Protein AF-A0A1Q8JGM6-F1 (afdb_monomer_lite)

Foldseek 3Di:
DDDDDDDDDDPQLLQVQQDQKDFADDPNDGPDIDGQDDDRSDPVSSVVVNCVNVPDPDDDD

Radius of gyration: 12.68 Å; chains: 1; bounding box: 37×24×29 Å

pLDDT: mean 88.47, std 15.53, range [40.03, 97.31]

Structure (mmCIF, N/CA/C/O 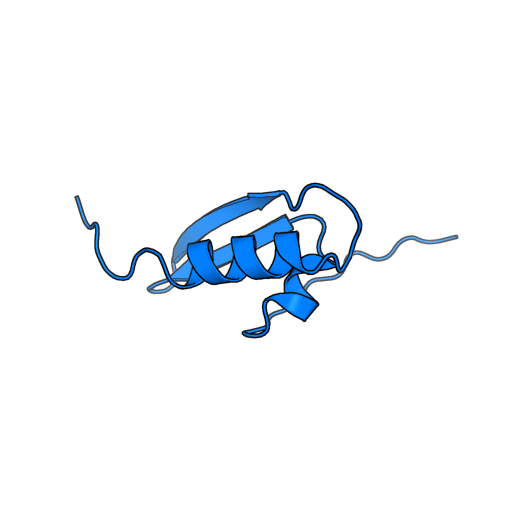backbone):
data_AF-A0A1Q8JGM6-F1
#
_entry.id   AF-A0A1Q8JGM6-F1
#
loop_
_atom_site.group_PDB
_atom_site.id
_atom_site.type_symbol
_atom_site.label_atom_id
_atom_site.label_alt_id
_atom_site.label_comp_id
_atom_site.label_asym_id
_atom_site.label_entity_id
_atom_site.label_seq_id
_atom_site.pdbx_PDB_ins_code
_atom_site.Cartn_x
_atom_site.Cartn_y
_atom_site.Cartn_z
_atom_site.occupancy
_atom_site.B_iso_or_equiv
_atom_site.auth_seq_id
_atom_site.auth_comp_id
_atom_site.auth_asym_id
_atom_site.auth_atom_id
_atom_site.pdbx_PDB_model_num
ATOM 1 N N . MET A 1 1 ? 13.910 -15.306 16.006 1.00 52.09 1 MET A N 1
ATOM 2 C CA . MET A 1 1 ? 13.872 -14.043 15.241 1.00 52.09 1 MET A CA 1
ATOM 3 C C . MET A 1 1 ? 12.446 -13.529 15.320 1.00 52.09 1 MET A C 1
ATOM 5 O O . MET A 1 1 ? 11.557 -14.260 14.906 1.00 52.09 1 MET A O 1
ATOM 9 N N . ALA A 1 2 ? 12.194 -12.386 15.958 1.00 76.06 2 ALA A N 1
ATOM 10 C CA . ALA A 1 2 ? 10.836 -11.847 16.028 1.00 76.06 2 ALA A CA 1
ATOM 11 C C . ALA A 1 2 ? 10.524 -11.135 14.703 1.00 76.06 2 ALA A C 1
ATOM 13 O O . ALA A 1 2 ? 11.268 -10.240 14.309 1.00 76.06 2 ALA A O 1
ATOM 14 N N . GLY A 1 3 ? 9.480 -11.574 13.998 1.00 87.56 3 GLY A N 1
ATOM 15 C CA . GLY A 1 3 ? 8.935 -10.834 12.861 1.00 87.56 3 GLY A CA 1
ATOM 16 C C . GLY A 1 3 ? 8.256 -9.552 13.341 1.00 87.56 3 GLY A C 1
ATOM 17 O O . GLY A 1 3 ? 7.763 -9.498 14.469 1.00 87.56 3 GLY A O 1
ATOM 18 N N . VAL A 1 4 ? 8.245 -8.523 12.498 1.00 94.00 4 VAL A N 1
ATOM 19 C CA . VAL A 1 4 ? 7.555 -7.256 12.767 1.00 94.00 4 VAL A CA 1
ATOM 20 C C . VAL A 1 4 ? 6.405 -7.084 11.786 1.00 94.00 4 VAL A C 1
ATOM 22 O O . VAL A 1 4 ? 6.525 -7.451 10.619 1.00 94.00 4 VAL A O 1
ATOM 25 N N . THR A 1 5 ? 5.302 -6.511 12.258 1.00 94.94 5 THR A N 1
ATOM 26 C CA . THR A 1 5 ? 4.212 -6.063 11.389 1.00 94.94 5 THR A CA 1
ATOM 27 C C . THR A 1 5 ? 4.463 -4.611 11.009 1.00 94.94 5 THR A C 1
ATOM 29 O O . THR A 1 5 ? 4.570 -3.757 11.890 1.00 94.94 5 THR A O 1
ATOM 32 N N . THR A 1 6 ? 4.529 -4.325 9.709 1.00 95.00 6 THR A N 1
ATOM 33 C CA . THR A 1 6 ? 4.773 -2.976 9.183 1.00 95.00 6 THR A CA 1
ATOM 34 C C . THR A 1 6 ? 3.506 -2.415 8.549 1.00 95.00 6 THR A C 1
ATOM 36 O O . THR A 1 6 ? 2.882 -3.069 7.718 1.00 95.00 6 THR A O 1
ATOM 39 N N . LEU A 1 7 ? 3.159 -1.177 8.904 1.00 97.19 7 LEU A N 1
ATOM 40 C CA . LEU A 1 7 ? 2.188 -0.360 8.180 1.00 97.19 7 LEU A CA 1
ATOM 41 C C . LEU A 1 7 ? 2.914 0.856 7.607 1.00 97.19 7 LEU A C 1
ATOM 43 O O . LEU A 1 7 ? 3.621 1.556 8.330 1.00 97.19 7 LEU A O 1
ATOM 47 N N . MET A 1 8 ? 2.713 1.120 6.320 1.00 96.50 8 MET A N 1
ATOM 48 C CA . MET A 1 8 ? 3.271 2.275 5.626 1.00 96.50 8 MET A CA 1
ATOM 49 C C . MET A 1 8 ? 2.164 2.996 4.864 1.00 96.50 8 MET A C 1
ATOM 51 O O . MET A 1 8 ? 1.266 2.367 4.309 1.00 96.50 8 MET A O 1
ATOM 55 N N . VAL A 1 9 ? 2.256 4.323 4.812 1.00 97.31 9 VAL A N 1
ATOM 56 C CA . VAL A 1 9 ? 1.434 5.163 3.940 1.00 97.31 9 VAL A CA 1
ATOM 57 C C . VAL A 1 9 ? 2.370 5.820 2.943 1.00 97.31 9 VAL A C 1
ATOM 59 O O . VAL A 1 9 ? 3.355 6.442 3.333 1.00 97.31 9 VAL A O 1
ATOM 62 N N . THR A 1 10 ? 2.087 5.656 1.656 1.00 96.31 10 THR A N 1
ATOM 63 C CA . THR A 1 10 ? 2.916 6.218 0.595 1.00 96.31 10 THR A CA 1
ATOM 64 C C . THR A 1 10 ? 2.068 6.588 -0.611 1.00 96.31 10 THR A C 1
ATOM 66 O O . THR A 1 10 ? 1.046 5.961 -0.891 1.00 96.31 10 THR A O 1
ATOM 69 N N . HIS A 1 11 ? 2.515 7.613 -1.327 1.00 94.75 11 HIS A N 1
ATOM 70 C CA . HIS A 1 11 ? 2.031 7.934 -2.666 1.00 94.75 11 HIS A CA 1
ATOM 71 C C . HIS A 1 11 ? 2.931 7.342 -3.759 1.00 94.75 11 HIS A C 1
ATOM 73 O O . HIS A 1 11 ? 2.571 7.395 -4.932 1.00 94.75 11 HIS A O 1
ATOM 79 N N . ASP A 1 12 ? 4.085 6.781 -3.385 1.00 97.19 12 ASP A N 1
ATOM 80 C CA . ASP A 1 12 ? 5.018 6.143 -4.305 1.00 97.19 12 ASP A CA 1
ATOM 81 C C . ASP A 1 12 ? 4.654 4.660 -4.514 1.00 97.19 12 ASP A C 1
ATOM 83 O O . ASP A 1 12 ? 4.775 3.853 -3.582 1.00 97.19 12 ASP A O 1
ATOM 87 N N . PRO A 1 13 ? 4.233 4.265 -5.728 1.00 95.88 13 PRO A N 1
ATOM 88 C CA . PRO A 1 13 ? 3.919 2.876 -6.030 1.00 95.88 13 PRO A CA 1
ATOM 89 C C . PRO A 1 13 ? 5.142 1.946 -5.967 1.00 95.88 13 PRO A C 1
ATOM 91 O O . PRO A 1 13 ? 4.960 0.753 -5.730 1.00 95.88 13 PRO A O 1
ATOM 94 N N . ALA A 1 14 ? 6.370 2.453 -6.138 1.00 96.94 14 ALA A N 1
ATOM 95 C CA . ALA A 1 14 ? 7.578 1.636 -6.013 1.00 96.94 14 ALA A CA 1
ATOM 96 C C . ALA A 1 14 ? 7.812 1.201 -4.559 1.00 96.94 14 ALA A C 1
ATOM 98 O O . ALA A 1 14 ? 8.134 0.042 -4.304 1.00 96.94 14 ALA A O 1
ATOM 99 N N . ALA A 1 15 ? 7.564 2.088 -3.593 1.00 97.19 15 ALA A N 1
ATOM 100 C CA . ALA A 1 15 ? 7.551 1.727 -2.178 1.00 97.19 15 ALA A CA 1
ATOM 101 C C . ALA A 1 15 ? 6.412 0.742 -1.846 1.00 97.19 15 ALA A C 1
ATOM 103 O O . ALA A 1 15 ? 6.626 -0.228 -1.122 1.00 97.19 15 ALA A O 1
ATOM 104 N N . ALA A 1 16 ? 5.213 0.946 -2.402 1.00 96.88 16 ALA A N 1
ATOM 105 C CA . ALA A 1 16 ? 4.072 0.052 -2.181 1.00 96.88 16 ALA A CA 1
ATOM 106 C C . ALA A 1 16 ? 4.292 -1.370 -2.738 1.00 96.88 16 ALA A C 1
ATOM 108 O O . ALA A 1 16 ? 3.761 -2.326 -2.180 1.00 96.88 16 ALA A O 1
ATOM 109 N N . ALA A 1 17 ? 5.107 -1.526 -3.786 1.00 97.31 17 ALA A N 1
ATOM 110 C CA . ALA A 1 17 ? 5.448 -2.826 -4.371 1.00 97.31 17 ALA A CA 1
ATOM 111 C C . ALA A 1 17 ? 6.250 -3.752 -3.433 1.00 97.31 17 ALA A C 1
ATOM 113 O O . ALA A 1 17 ? 6.442 -4.925 -3.748 1.00 97.31 17 ALA A O 1
ATOM 114 N N . TRP A 1 18 ? 6.733 -3.249 -2.294 1.00 97.12 18 TRP A N 1
ATOM 115 C CA . TRP A 1 18 ? 7.360 -4.064 -1.248 1.00 97.12 18 TRP A CA 1
ATOM 116 C C . TRP A 1 18 ? 6.369 -4.668 -0.253 1.00 97.12 18 TRP A C 1
ATOM 118 O O . TRP A 1 18 ? 6.756 -5.546 0.514 1.00 97.12 18 TRP A O 1
ATOM 128 N N . ALA A 1 19 ? 5.131 -4.177 -0.215 1.00 97.00 19 ALA A N 1
ATOM 129 C CA . ALA A 1 19 ? 4.131 -4.658 0.723 1.00 97.00 19 ALA A CA 1
ATOM 130 C C . ALA A 1 19 ? 3.587 -6.021 0.292 1.00 97.00 19 ALA A C 1
ATOM 132 O O . ALA A 1 19 ? 3.504 -6.309 -0.897 1.00 97.00 19 ALA A O 1
ATOM 133 N N . ASP A 1 20 ? 3.125 -6.817 1.253 1.00 95.75 20 ASP A N 1
ATOM 134 C CA . ASP A 1 20 ? 2.323 -8.009 0.959 1.00 95.75 20 ASP A CA 1
ATOM 135 C C . ASP A 1 20 ? 0.943 -7.621 0.393 1.00 95.75 20 ASP A C 1
ATOM 137 O O . ASP A 1 20 ? 0.330 -8.339 -0.402 1.00 95.75 20 ASP A O 1
ATOM 141 N N . GLU A 1 21 ? 0.445 -6.453 0.804 1.00 96.69 21 GLU A N 1
ATOM 142 C CA . GLU A 1 21 ? -0.891 -5.977 0.494 1.00 96.69 21 GLU A CA 1
ATOM 143 C C . GLU A 1 21 ? -0.962 -4.449 0.423 1.00 96.69 21 GLU A C 1
ATOM 145 O O . GLU A 1 21 ? -0.351 -3.743 1.227 1.00 96.69 21 GLU A O 1
ATOM 150 N N . VAL A 1 22 ? -1.763 -3.937 -0.514 1.00 97.12 22 VAL A N 1
ATOM 151 C CA . VAL A 1 22 ? -2.049 -2.507 -0.659 1.00 97.12 22 VAL A CA 1
ATOM 152 C C . VAL A 1 22 ? -3.506 -2.233 -0.308 1.00 97.12 22 VAL A C 1
ATOM 154 O O . VAL A 1 22 ? -4.430 -2.885 -0.801 1.00 97.12 22 VAL A O 1
ATOM 157 N N . VAL A 1 23 ? -3.702 -1.217 0.530 1.00 97.06 23 VAL A N 1
ATOM 158 C CA . VAL A 1 23 ? -5.008 -0.685 0.917 1.00 97.06 23 VAL A CA 1
ATOM 159 C C . VAL A 1 23 ? -5.144 0.730 0.369 1.00 97.06 23 VAL A C 1
ATOM 161 O O . VAL A 1 23 ? -4.320 1.597 0.656 1.00 97.06 23 VAL A O 1
ATOM 164 N N . VAL A 1 24 ? -6.203 0.975 -0.401 1.00 95.38 24 VAL A N 1
ATOM 165 C CA . VAL A 1 24 ? -6.523 2.293 -0.953 1.00 95.38 24 VAL A CA 1
ATOM 166 C C . VAL A 1 24 ? -7.686 2.886 -0.171 1.00 95.38 24 VAL A C 1
ATOM 168 O O . VAL A 1 24 ? -8.776 2.310 -0.113 1.00 95.38 24 VAL A O 1
ATOM 171 N N . LEU A 1 25 ? -7.457 4.060 0.413 1.00 93.75 25 LEU A N 1
ATOM 172 C CA . LEU A 1 25 ? -8.488 4.847 1.080 1.00 93.75 25 LEU A CA 1
ATOM 173 C C . LEU A 1 25 ? -8.960 5.984 0.171 1.00 93.75 25 LEU A C 1
ATOM 175 O O . LEU A 1 25 ? -8.152 6.645 -0.482 1.00 93.75 25 LEU A O 1
ATOM 179 N N . ARG A 1 26 ? -10.271 6.231 0.156 1.00 90.00 26 ARG A N 1
ATOM 180 C CA . ARG A 1 26 ? -10.906 7.352 -0.550 1.00 90.00 26 ARG A CA 1
ATOM 181 C C . ARG A 1 26 ? -12.106 7.832 0.257 1.00 90.00 26 ARG A C 1
ATOM 183 O O . ARG A 1 26 ? -12.859 7.007 0.765 1.00 90.00 26 ARG A O 1
ATOM 190 N N . ASP A 1 27 ? -12.261 9.145 0.408 1.00 93.50 27 ASP A N 1
ATOM 191 C CA . ASP A 1 27 ? -13.382 9.766 1.136 1.00 93.50 27 ASP A CA 1
ATOM 192 C C . ASP A 1 27 ? -13.578 9.204 2.560 1.00 93.50 27 ASP A C 1
ATOM 194 O O . ASP A 1 27 ? -14.694 8.978 3.025 1.00 93.50 27 ASP A O 1
ATOM 198 N N . GLY A 1 28 ? -12.467 8.908 3.247 1.00 94.69 28 GLY A N 1
ATOM 199 C CA . GLY A 1 28 ? -12.472 8.325 4.594 1.00 94.69 28 GLY A CA 1
ATOM 200 C C . GLY A 1 28 ? -12.928 6.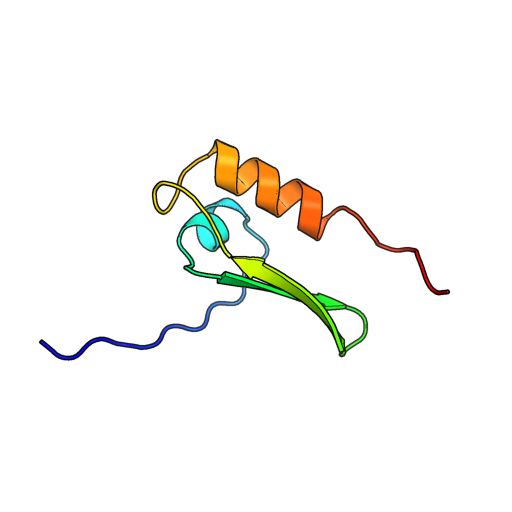862 4.663 1.00 94.69 28 GLY A C 1
ATOM 201 O O . GLY A 1 28 ? -13.187 6.359 5.754 1.00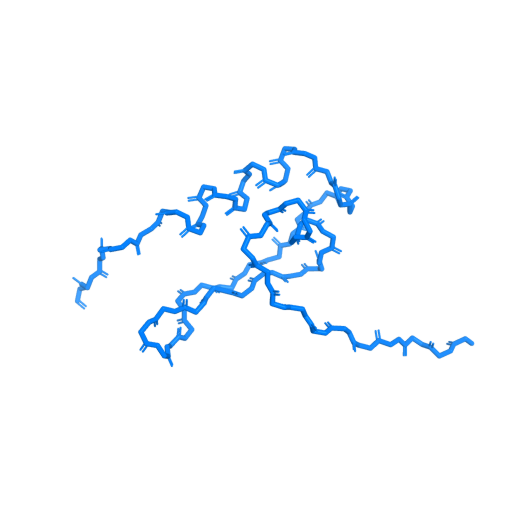 94.69 28 GLY A O 1
ATOM 202 N N . ARG A 1 29 ? -13.040 6.168 3.523 1.00 93.94 29 ARG A N 1
ATOM 203 C CA . ARG A 1 29 ? -13.502 4.777 3.426 1.00 93.94 29 ARG A CA 1
ATOM 204 C C . ARG A 1 29 ? -12.47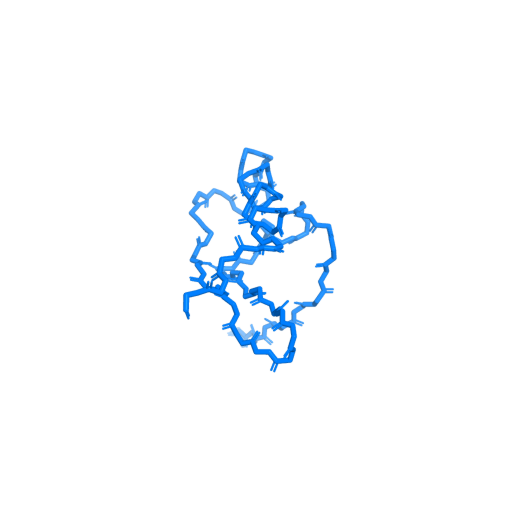1 3.880 2.748 1.00 93.94 29 ARG A C 1
ATOM 206 O O . ARG A 1 29 ? -11.676 4.335 1.926 1.00 93.94 29 ARG A O 1
ATOM 213 N N . LEU A 1 30 ? -12.525 2.586 3.070 1.00 94.06 30 LEU A N 1
ATOM 214 C CA . LEU A 1 30 ? -11.809 1.551 2.330 1.00 94.06 30 LEU A CA 1
ATOM 215 C C . LEU A 1 30 ? -12.387 1.472 0.914 1.00 94.06 30 LEU A C 1
ATOM 217 O O . LEU A 1 30 ? -13.520 1.032 0.732 1.00 94.06 30 LEU A O 1
ATOM 221 N N . HIS A 1 31 ? -11.616 1.926 -0.068 1.00 93.38 31 HIS A N 1
ATOM 222 C CA . HIS A 1 31 ? -12.011 1.884 -1.470 1.00 93.38 31 HIS A CA 1
ATOM 223 C C . HIS A 1 31 ? -11.640 0.546 -2.103 1.00 93.38 31 HIS A C 1
ATOM 225 O O . HIS A 1 31 ? -12.441 -0.053 -2.815 1.00 93.38 31 HIS A O 1
ATOM 231 N N . GLU A 1 32 ? -10.425 0.074 -1.825 1.00 94.19 32 GLU A N 1
ATOM 232 C CA . GLU A 1 32 ? -9.886 -1.141 -2.420 1.00 94.19 32 GLU A CA 1
ATOM 233 C C . GLU A 1 32 ? -8.837 -1.783 -1.506 1.00 94.19 32 GLU A C 1
ATOM 235 O O . GLU A 1 32 ? -8.124 -1.092 -0.776 1.00 94.19 32 GLU A O 1
ATOM 240 N N . ARG A 1 33 ? -8.734 -3.111 -1.569 1.00 95.81 33 ARG A N 1
ATOM 241 C CA . ARG A 1 33 ? -7.710 -3.913 -0.896 1.00 95.81 33 ARG A CA 1
ATOM 242 C C . ARG A 1 33 ? -7.289 -5.044 -1.827 1.00 95.81 33 ARG A C 1
ATOM 244 O O . ARG A 1 33 ? -8.158 -5.730 -2.368 1.00 95.81 33 ARG A O 1
ATOM 251 N N . PHE A 1 34 ? -5.991 -5.218 -2.046 1.00 95.88 34 PHE A N 1
ATOM 252 C CA . PHE A 1 34 ? -5.479 -6.270 -2.923 1.00 95.88 34 PHE A CA 1
ATOM 253 C C . PHE A 1 34 ? -4.053 -6.686 -2.558 1.00 95.88 34 PHE A C 1
ATOM 255 O O . PHE A 1 34 ? -3.228 -5.857 -2.177 1.00 95.88 34 PHE A O 1
ATOM 262 N N . GLY A 1 35 ? -3.770 -7.980 -2.721 1.00 96.19 35 GLY A N 1
ATOM 263 C CA . GLY A 1 35 ? -2.429 -8.531 -2.552 1.00 96.19 35 GLY A CA 1
ATOM 264 C C . GLY A 1 35 ? -1.484 -8.098 -3.670 1.00 96.19 35 GLY A C 1
ATOM 265 O O . GLY A 1 35 ? -1.916 -7.839 -4.798 1.00 96.19 35 GLY A O 1
ATOM 266 N N . VAL A 1 36 ? -0.195 -8.046 -3.350 1.00 95.19 36 VAL A N 1
ATOM 267 C CA . VAL A 1 36 ? 0.878 -7.686 -4.280 1.00 95.19 36 VAL A CA 1
ATOM 268 C C . VAL A 1 36 ? 1.593 -8.965 -4.729 1.00 95.19 36 VAL A C 1
ATOM 270 O O . VAL A 1 36 ? 2.420 -9.501 -3.994 1.00 95.19 36 VAL A O 1
ATOM 273 N N . PRO A 1 37 ? 1.255 -9.523 -5.906 1.00 86.06 37 PRO A N 1
ATOM 274 C CA . PRO A 1 37 ? 1.910 -10.728 -6.391 1.00 86.06 37 PRO A CA 1
ATOM 275 C C . PRO A 1 37 ? 3.314 -10.421 -6.924 1.00 86.06 37 PRO A C 1
ATOM 277 O O . PRO A 1 37 ? 3.606 -9.312 -7.372 1.00 86.06 37 PRO A O 1
ATOM 280 N N . GLY A 1 38 ? 4.158 -11.450 -6.965 1.00 86.00 38 GLY A N 1
ATOM 281 C CA . GLY A 1 38 ? 5.474 -11.382 -7.595 1.00 86.00 38 GLY A CA 1
ATOM 282 C C . GLY A 1 38 ? 6.606 -11.078 -6.619 1.00 86.00 38 GLY A C 1
ATOM 283 O O . GLY A 1 38 ? 6.511 -11.330 -5.419 1.00 86.00 38 GLY A O 1
ATOM 284 N N . ARG A 1 39 ? 7.731 -10.608 -7.161 1.00 93.44 39 ARG A N 1
ATOM 285 C CA . ARG A 1 39 ? 8.921 -10.293 -6.368 1.00 93.44 39 ARG A CA 1
ATOM 286 C C . ARG A 1 39 ? 8.711 -8.956 -5.633 1.00 93.44 39 ARG A C 1
ATOM 288 O O . ARG A 1 39 ? 8.317 -7.993 -6.287 1.00 93.44 39 ARG A O 1
ATOM 295 N N . PRO A 1 40 ? 9.040 -8.853 -4.331 1.00 94.50 40 PRO A N 1
ATOM 296 C CA . PRO A 1 40 ? 8.993 -7.580 -3.616 1.00 94.50 40 PRO A CA 1
ATOM 297 C C . PRO A 1 40 ? 9.818 -6.496 -4.318 1.00 94.50 40 PRO A C 1
ATOM 299 O O . PRO A 1 40 ? 10.976 -6.727 -4.681 1.00 94.50 40 PRO A O 1
ATOM 302 N N . GLY A 1 41 ? 9.208 -5.327 -4.515 1.00 93.38 41 GLY A N 1
ATOM 303 C CA . GLY A 1 41 ? 9.832 -4.171 -5.162 1.00 93.38 41 GLY A CA 1
ATOM 304 C C . GLY A 1 41 ? 9.923 -4.245 -6.692 1.00 93.38 41 GLY A C 1
ATOM 305 O O . GLY A 1 41 ? 10.650 -3.449 -7.284 1.00 93.38 41 GLY A O 1
ATOM 306 N N . ASP A 1 42 ? 9.231 -5.188 -7.339 1.00 95.25 42 ASP A N 1
ATOM 307 C CA . ASP A 1 42 ? 9.206 -5.302 -8.800 1.00 95.25 42 ASP A CA 1
ATOM 308 C C . ASP A 1 42 ? 8.551 -4.084 -9.494 1.00 95.25 42 ASP A C 1
ATOM 310 O O . ASP A 1 42 ? 7.542 -3.536 -9.036 1.00 95.25 42 ASP A O 1
ATOM 314 N N . GLY A 1 43 ? 9.131 -3.654 -10.620 1.00 93.62 43 GLY A N 1
ATOM 315 C CA . GLY A 1 43 ? 8.707 -2.453 -11.347 1.00 93.62 43 GLY A CA 1
ATOM 316 C C . GLY A 1 43 ? 7.391 -2.604 -12.121 1.00 93.62 43 GLY A C 1
ATOM 317 O O . GLY A 1 43 ? 6.611 -1.646 -12.201 1.00 93.62 43 GLY A O 1
ATOM 318 N N . ASP A 1 44 ? 7.096 -3.794 -12.649 1.00 94.75 44 ASP A N 1
ATOM 319 C CA . ASP A 1 44 ? 5.819 -4.061 -13.320 1.00 94.75 44 ASP A CA 1
ATOM 320 C C . ASP A 1 44 ? 4.686 -4.073 -12.290 1.00 94.75 44 ASP A C 1
ATOM 322 O O . ASP A 1 44 ? 3.621 -3.480 -12.509 1.00 94.75 44 ASP A O 1
ATOM 326 N N . THR A 1 45 ? 4.950 -4.645 -11.114 1.00 95.62 45 THR A N 1
ATOM 327 C CA . THR A 1 45 ? 4.061 -4.565 -9.952 1.00 95.62 45 THR A CA 1
ATOM 328 C C . THR A 1 45 ? 3.801 -3.117 -9.532 1.00 95.62 45 THR A C 1
ATOM 330 O O . THR A 1 45 ? 2.638 -2.729 -9.372 1.00 95.62 45 THR A O 1
ATOM 333 N N . ALA A 1 46 ? 4.841 -2.283 -9.423 1.00 95.88 46 ALA A N 1
ATOM 334 C CA . ALA A 1 46 ? 4.682 -0.858 -9.121 1.00 95.88 46 ALA A CA 1
ATOM 335 C C . ALA A 1 46 ? 3.795 -0.149 -10.165 1.00 95.88 46 ALA A C 1
ATOM 337 O O . ALA A 1 46 ? 2.874 0.593 -9.816 1.00 95.88 46 ALA A O 1
ATOM 338 N N . THR A 1 47 ? 3.987 -0.442 -11.454 1.00 95.75 47 THR A N 1
ATOM 339 C CA . THR A 1 47 ? 3.136 0.083 -12.536 1.00 95.75 47 THR A CA 1
ATOM 340 C C . THR A 1 47 ? 1.672 -0.348 -12.377 1.00 95.75 47 THR A C 1
ATOM 342 O O . THR A 1 47 ? 0.754 0.457 -12.574 1.00 95.75 47 THR A O 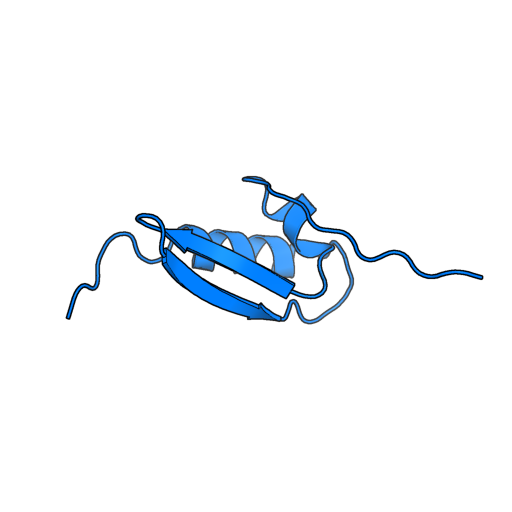1
ATOM 345 N N . GLY A 1 48 ? 1.429 -1.602 -11.990 1.00 94.38 48 GLY A N 1
ATOM 346 C CA . GLY A 1 48 ? 0.093 -2.117 -11.689 1.00 94.38 48 GLY A CA 1
ATOM 347 C C . GLY A 1 48 ? -0.575 -1.392 -10.518 1.00 94.38 48 GLY A C 1
ATOM 348 O O . GLY A 1 48 ? -1.733 -0.980 -10.632 1.00 94.38 48 GLY A O 1
ATOM 349 N N . ILE A 1 49 ? 0.160 -1.171 -9.424 1.00 95.25 49 ILE A N 1
ATOM 350 C CA . ILE A 1 49 ? -0.318 -0.420 -8.253 1.00 95.25 49 ILE A CA 1
ATOM 351 C C . ILE A 1 49 ? -0.681 1.014 -8.651 1.00 95.25 49 ILE A C 1
ATOM 353 O O . ILE A 1 49 ? -1.783 1.472 -8.342 1.00 95.25 49 ILE A O 1
ATOM 357 N N . ALA A 1 50 ? 0.189 1.697 -9.401 1.00 94.94 50 ALA A N 1
ATOM 358 C CA . ALA A 1 50 ? -0.047 3.066 -9.860 1.00 94.94 50 ALA A CA 1
ATOM 359 C C . ALA A 1 50 ? -1.366 3.195 -10.639 1.00 94.94 50 ALA A C 1
ATOM 361 O O . ALA A 1 50 ? -2.160 4.105 -10.393 1.00 94.94 50 ALA A O 1
ATOM 362 N N . ARG A 1 51 ? -1.638 2.243 -11.542 1.00 94.31 51 ARG A N 1
ATOM 363 C CA . ARG A 1 51 ? -2.880 2.209 -12.329 1.00 94.31 51 ARG A CA 1
ATOM 364 C C . ARG A 1 51 ? -4.123 2.013 -11.463 1.00 94.31 51 ARG A C 1
ATOM 366 O O . ARG A 1 51 ? -5.134 2.651 -11.741 1.00 94.31 51 ARG A O 1
ATOM 373 N N . ARG A 1 52 ? -4.068 1.170 -10.428 1.00 92.06 52 ARG A N 1
ATOM 374 C CA . ARG A 1 52 ? -5.206 0.935 -9.514 1.00 92.06 52 ARG A CA 1
ATOM 375 C C . ARG A 1 52 ? -5.486 2.150 -8.636 1.00 92.06 52 ARG A C 1
ATOM 377 O O . ARG A 1 52 ? -6.628 2.585 -8.546 1.00 92.06 52 ARG A O 1
ATOM 384 N N . VAL A 1 53 ? -4.438 2.766 -8.085 1.00 90.25 53 VAL A N 1
ATOM 385 C CA . VAL A 1 53 ? -4.562 3.982 -7.262 1.00 90.25 53 VAL A CA 1
ATOM 386 C C . VAL A 1 53 ? -5.107 5.161 -8.083 1.00 90.25 53 VAL A C 1
ATOM 388 O O . VAL A 1 53 ? -5.975 5.897 -7.607 1.00 90.25 53 VAL A O 1
ATOM 391 N N . ALA A 1 54 ? -4.655 5.318 -9.332 1.00 86.75 54 ALA A N 1
ATOM 392 C CA . ALA A 1 54 ? -5.179 6.327 -10.255 1.00 86.75 54 ALA A CA 1
ATOM 393 C C . ALA A 1 54 ? -6.607 6.004 -10.744 1.00 86.75 54 ALA A C 1
ATOM 395 O O . ALA A 1 54 ? -7.426 6.898 -10.969 1.00 86.75 54 ALA A O 1
ATOM 396 N N . GLY A 1 55 ? -6.923 4.720 -10.904 1.00 73.75 55 GLY A N 1
ATOM 397 C CA . GLY A 1 55 ? -8.122 4.217 -11.560 1.00 73.75 55 GLY A CA 1
ATOM 398 C C . GLY A 1 55 ? -9.341 4.033 -10.656 1.00 73.75 55 GLY A C 1
ATOM 399 O O . GLY A 1 55 ? -9.808 2.908 -10.534 1.00 73.75 55 GLY A O 1
ATOM 400 N N . ARG A 1 56 ? -9.887 5.129 -10.096 1.00 61.47 56 ARG A N 1
ATOM 401 C CA . ARG A 1 56 ? -11.341 5.430 -9.951 1.00 61.47 56 ARG A CA 1
ATOM 402 C C . ARG A 1 56 ? -11.593 6.575 -8.964 1.00 61.47 56 ARG A C 1
ATOM 404 O O . ARG A 1 56 ? -11.969 6.373 -7.816 1.00 61.47 56 ARG A O 1
ATOM 411 N N . ALA A 1 57 ? -11.510 7.799 -9.477 1.00 49.81 57 ALA A N 1
ATOM 412 C CA . ALA A 1 57 ? -12.147 8.985 -8.902 1.00 49.81 57 ALA A CA 1
ATOM 413 C C . ALA A 1 57 ?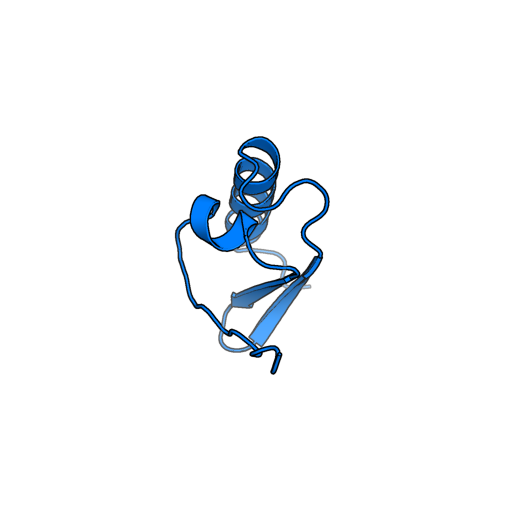 -13.653 9.100 -9.263 1.00 49.81 57 ALA A C 1
ATOM 415 O O . ALA A 1 57 ? -14.209 10.191 -9.253 1.00 49.81 57 ALA A O 1
ATOM 416 N N . GLY A 1 58 ? -14.335 8.001 -9.613 1.00 44.56 58 GLY A N 1
ATOM 417 C CA . GLY A 1 58 ? -15.740 8.059 -10.025 1.00 44.56 58 GLY A CA 1
ATOM 418 C C . GLY A 1 58 ? -16.330 6.700 -10.388 1.00 44.56 58 GLY A C 1
ATOM 419 O O . GLY A 1 58 ? -16.163 6.217 -11.502 1.00 44.56 58 GLY A O 1
ATOM 420 N N . ALA A 1 59 ? -17.017 6.084 -9.433 1.00 44.00 59 ALA A N 1
ATOM 421 C CA . ALA A 1 59 ? -18.128 5.162 -9.664 1.00 44.00 59 ALA A CA 1
ATOM 422 C C . ALA A 1 59 ? -18.874 5.012 -8.333 1.00 44.00 59 ALA A C 1
ATOM 424 O O . ALA A 1 59 ? -18.800 3.979 -7.673 1.00 44.00 59 ALA A O 1
ATOM 425 N N . VAL A 1 60 ? -19.550 6.087 -7.925 1.00 41.00 60 VAL A N 1
ATOM 426 C CA . VAL A 1 60 ? -20.713 5.961 -7.046 1.00 41.00 60 VAL A CA 1
ATOM 427 C C . VAL A 1 60 ? -21.786 5.288 -7.900 1.00 41.00 60 VAL A C 1
ATOM 429 O O . VAL A 1 60 ? -22.204 5.840 -8.918 1.00 41.00 60 VAL A O 1
ATOM 432 N N . ARG A 1 61 ? -22.141 4.058 -7.540 1.00 40.03 61 ARG A N 1
ATOM 433 C CA . ARG A 1 61 ? -23.475 3.528 -7.808 1.00 40.03 61 ARG A CA 1
ATOM 434 C C . ARG A 1 61 ? -24.299 3.741 -6.554 1.00 40.03 61 ARG A C 1
ATOM 436 O O . ARG A 1 61 ? -23.721 3.532 -5.464 1.00 40.03 61 ARG A O 1
#

Sequence (61 aa):
MAGVTTLMVTHDPAAAAWADEVVVLRDGRLHERFGVPGRPGDGDTATGIARRVAGRAGAVR

Secondary structure (DSSP, 8-state):
----------S-HHHHTTSSEEEEEETTEEEEEEE--SSTT-HHHHHHHHHHHHS-S----